Protein AF-T1H8U4-F1 (afdb_monomer)

Radius of gyration: 17.69 Å; Cα contacts (8 Å, |Δi|>4): 56; chains: 1; bounding box: 35×38×41 Å

Foldseek 3Di:
DDDDDDDPDPVCVVVVCVVDPPQRNVAAEAQDPVVQVVCCCPCCVPVVDPHHYHHDHDDPDDVCVVDPDPDDPVRVVPPPPPPPPPD

Nearest PDB structures (foldseek):
  5mg8-assembly2_C  TM=6.399E-01  e=1.753E+00  Schizosaccharomyces pombe
  3om1-assembly1_A  TM=3.418E-01  e=6.569E+00  Rattus norvegicus
  3net-assembly1_B  TM=3.563E-01  e=7.550E+00  Nostoc sp. PCC 7120 = FACHB-418

Structure (mmCIF, N/CA/C/O backbone):
data_AF-T1H8U4-F1
#
_entry.id   AF-T1H8U4-F1
#
loop_
_atom_site.group_PDB
_atom_site.id
_atom_site.type_symbol
_atom_site.label_atom_id
_atom_site.label_alt_id
_atom_site.label_comp_id
_atom_site.label_asym_id
_atom_site.label_entity_id
_atom_site.label_seq_id
_atom_site.pdbx_PDB_ins_code
_atom_site.Cartn_x
_atom_site.Cartn_y
_atom_site.Cartn_z
_atom_site.occupancy
_atom_site.B_iso_or_equiv
_atom_site.auth_seq_id
_atom_site.auth_comp_id
_atom_site.auth_asym_id
_atom_site.auth_atom_id
_atom_site.pdbx_PDB_model_num
ATOM 1 N N . MET A 1 1 ? 2.674 12.672 -1.090 1.00 56.62 1 MET A N 1
ATOM 2 C CA . MET A 1 1 ? 3.428 12.069 -2.207 1.00 56.62 1 MET A CA 1
ATOM 3 C C . MET A 1 1 ? 2.554 10.977 -2.790 1.00 56.62 1 MET A C 1
ATOM 5 O O . MET A 1 1 ? 2.117 10.131 -2.022 1.00 56.62 1 MET A O 1
ATOM 9 N N . PHE A 1 2 ? 2.224 11.038 -4.079 1.00 64.94 2 PHE A N 1
ATOM 10 C CA . PHE A 1 2 ? 1.568 9.918 -4.755 1.00 64.94 2 PHE A CA 1
ATOM 11 C C . PHE A 1 2 ? 2.664 9.001 -5.279 1.00 64.94 2 PHE A C 1
ATOM 13 O O . PHE A 1 2 ? 3.586 9.468 -5.944 1.00 64.94 2 PHE A O 1
ATOM 20 N N . ILE A 1 3 ? 2.603 7.728 -4.901 1.00 76.06 3 ILE A N 1
ATOM 21 C CA . ILE A 1 3 ? 3.495 6.704 -5.429 1.00 76.06 3 ILE A CA 1
ATOM 22 C C . ILE A 1 3 ? 2.708 5.988 -6.514 1.00 76.06 3 ILE A C 1
ATOM 24 O O . ILE A 1 3 ? 1.624 5.466 -6.262 1.00 76.06 3 ILE A O 1
ATOM 28 N N . GLU A 1 4 ? 3.247 6.004 -7.723 1.00 82.56 4 GLU A N 1
ATOM 29 C CA . GLU A 1 4 ? 2.621 5.382 -8.878 1.00 82.56 4 GLU A CA 1
ATOM 30 C C . GLU A 1 4 ? 3.353 4.086 -9.209 1.00 82.56 4 GLU A C 1
ATOM 32 O O . GLU A 1 4 ? 4.580 4.054 -9.334 1.00 82.56 4 GLU A O 1
ATOM 37 N N . LEU A 1 5 ? 2.595 3.004 -9.370 1.00 86.06 5 LEU A N 1
ATOM 38 C CA . LEU A 1 5 ? 3.134 1.752 -9.877 1.00 86.06 5 LEU A CA 1
ATOM 39 C C . LEU A 1 5 ? 3.128 1.799 -11.408 1.00 86.06 5 LEU A C 1
ATOM 41 O O . LEU A 1 5 ? 2.095 1.612 -12.045 1.00 86.06 5 LEU A O 1
ATOM 45 N N . ASN A 1 6 ? 4.290 2.071 -12.003 1.00 89.38 6 ASN A N 1
ATOM 46 C CA . ASN A 1 6 ? 4.422 2.172 -13.454 1.00 89.38 6 ASN A CA 1
ATOM 47 C C . ASN A 1 6 ? 4.752 0.807 -14.084 1.00 89.38 6 ASN A C 1
ATOM 49 O O . ASN A 1 6 ? 5.797 0.210 -13.807 1.00 89.38 6 ASN A O 1
ATOM 53 N N . VAL A 1 7 ? 3.873 0.320 -14.964 1.00 92.19 7 VAL A N 1
ATOM 54 C CA . VAL A 1 7 ? 4.063 -0.932 -15.706 1.00 92.19 7 VAL A CA 1
ATOM 55 C C . VAL A 1 7 ? 4.626 -0.626 -17.094 1.00 92.19 7 VAL A C 1
ATOM 57 O O . VAL A 1 7 ? 3.942 -0.058 -17.939 1.00 92.19 7 VAL A O 1
ATOM 60 N N . LYS A 1 8 ? 5.866 -1.066 -17.359 1.00 91.88 8 LYS A N 1
ATOM 61 C CA . LYS A 1 8 ? 6.583 -0.782 -18.620 1.00 91.88 8 LYS A CA 1
ATOM 62 C C . LYS A 1 8 ? 5.834 -1.229 -19.882 1.00 91.88 8 LYS A C 1
ATOM 64 O O . LYS A 1 8 ? 5.830 -0.502 -20.868 1.00 91.88 8 LYS A O 1
ATOM 69 N N . ASN A 1 9 ? 5.236 -2.425 -19.869 1.00 94.06 9 ASN A N 1
ATOM 70 C CA . ASN A 1 9 ? 4.404 -2.916 -20.970 1.00 94.06 9 ASN A CA 1
ATOM 71 C C . ASN A 1 9 ? 2.926 -2.868 -20.563 1.00 94.06 9 ASN A C 1
ATOM 73 O O . ASN A 1 9 ? 2.504 -3.581 -19.650 1.00 94.06 9 ASN A O 1
ATOM 77 N N . ARG A 1 10 ? 2.134 -2.076 -21.290 1.00 92.56 10 ARG A N 1
ATOM 78 C CA . ARG A 1 10 ? 0.693 -1.913 -21.064 1.00 92.56 10 ARG A CA 1
ATOM 79 C C . ARG A 1 10 ? -0.083 -3.229 -21.151 1.00 92.56 10 ARG A C 1
ATOM 81 O O . ARG A 1 10 ? -1.085 -3.382 -20.459 1.00 92.56 10 ARG A O 1
ATOM 88 N N . GLU A 1 11 ? 0.377 -4.190 -21.948 1.00 94.81 11 GLU A N 1
ATOM 89 C CA . GLU A 1 11 ? -0.273 -5.501 -22.076 1.00 94.81 11 GLU A CA 1
ATOM 90 C C . GLU A 1 11 ? -0.281 -6.279 -20.753 1.00 94.81 11 GLU A C 1
ATOM 92 O O . GLU A 1 11 ? -1.229 -7.008 -20.462 1.00 94.81 11 GLU A O 1
ATOM 97 N N . HIS A 1 12 ? 0.731 -6.071 -19.907 1.00 95.00 12 HIS A N 1
ATOM 98 C CA . HIS A 1 12 ? 0.849 -6.734 -18.609 1.00 95.00 12 HIS A CA 1
ATOM 99 C C . HIS A 1 12 ? 0.087 -6.009 -17.492 1.00 95.00 12 HIS A C 1
ATOM 101 O O . HIS A 1 12 ? -0.109 -6.585 -16.421 1.00 95.00 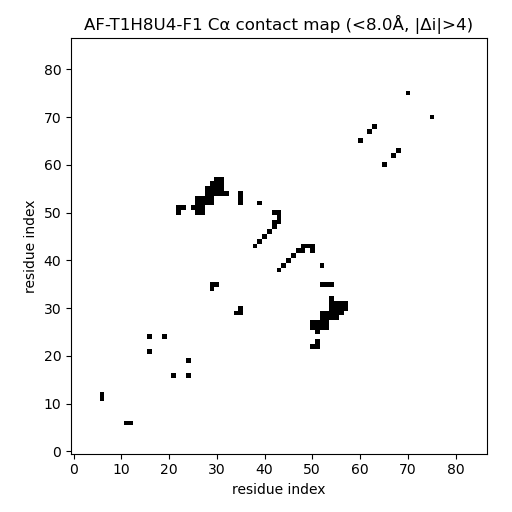12 HIS A O 1
ATOM 107 N N . ALA A 1 13 ? -0.371 -4.772 -17.718 1.00 93.50 13 ALA A N 1
ATOM 108 C CA . ALA A 1 13 ? -1.018 -3.962 -16.685 1.00 93.50 13 ALA A CA 1
ATOM 109 C C . ALA A 1 13 ? -2.261 -4.657 -16.109 1.00 93.50 13 ALA A C 1
ATOM 111 O O . ALA A 1 13 ? -2.393 -4.771 -14.894 1.00 93.50 13 ALA A O 1
ATOM 112 N N . LYS A 1 14 ? -3.094 -5.253 -16.974 1.00 93.00 14 LYS A N 1
ATOM 113 C CA . LYS A 1 14 ? 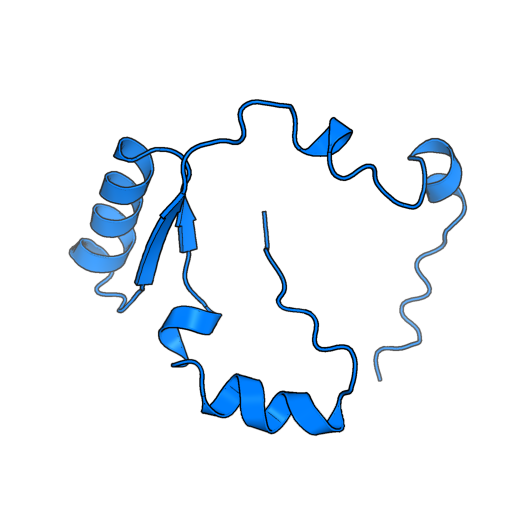-4.295 -6.001 -16.560 1.00 93.00 14 LYS A CA 1
ATOM 114 C C . LYS A 1 14 ? -3.982 -7.163 -15.619 1.00 93.00 14 LYS A C 1
ATOM 116 O O . LYS A 1 14 ? -4.786 -7.483 -14.750 1.00 93.00 14 LYS A O 1
ATOM 121 N N . TYR A 1 15 ? -2.843 -7.828 -15.814 1.00 94.88 15 TYR A N 1
ATOM 122 C CA . TYR A 1 15 ? -2.423 -8.913 -14.932 1.00 94.88 15 TYR A CA 1
ATOM 123 C C . TYR A 1 15 ? -2.026 -8.364 -13.562 1.00 94.88 15 TYR A C 1
ATOM 125 O O . TYR A 1 15 ? -2.502 -8.862 -12.547 1.00 94.88 15 TYR A O 1
ATOM 133 N N . VAL A 1 16 ? -1.216 -7.303 -13.533 1.00 93.38 16 VAL A N 1
ATOM 134 C CA . VAL A 1 16 ? -0.767 -6.668 -12.286 1.00 93.38 16 VAL A CA 1
ATOM 135 C C . VAL A 1 16 ? -1.953 -6.129 -11.478 1.00 93.38 16 VAL A C 1
ATOM 137 O O . VAL A 1 16 ? -2.073 -6.443 -10.297 1.00 93.38 16 VAL A O 1
ATOM 140 N N . GLU A 1 17 ? -2.873 -5.408 -12.122 1.00 91.62 17 GLU A N 1
ATOM 141 C CA . GLU A 1 17 ? -4.104 -4.891 -11.501 1.00 91.62 17 GLU A CA 1
ATOM 142 C C . GLU A 1 17 ? -5.011 -6.000 -10.961 1.00 91.62 17 GLU A C 1
ATOM 144 O O . GLU A 1 17 ? -5.714 -5.806 -9.974 1.00 91.62 17 GLU A O 1
ATOM 149 N N . LYS A 1 18 ? -5.007 -7.173 -11.603 1.00 93.88 18 LYS A N 1
ATOM 150 C CA . LYS A 1 18 ? -5.794 -8.327 -11.159 1.00 93.88 18 LYS A CA 1
ATOM 151 C C . LYS A 1 18 ? -5.151 -9.052 -9.977 1.00 93.88 18 LYS A C 1
ATOM 153 O O . LYS A 1 18 ? -5.869 -9.597 -9.142 1.00 93.88 18 LYS A O 1
ATOM 158 N N . VAL A 1 19 ? -3.822 -9.126 -9.941 1.00 95.75 19 VAL A N 1
ATOM 159 C CA . VAL A 1 19 ? -3.078 -9.852 -8.901 1.00 95.75 19 VAL A CA 1
ATOM 160 C C . VAL A 1 19 ? -3.046 -9.074 -7.590 1.00 95.75 19 VAL A C 1
ATOM 162 O O . VAL A 1 19 ? -3.130 -9.683 -6.525 1.00 95.75 19 VAL A O 1
ATOM 165 N N . ILE A 1 20 ? -2.937 -7.746 -7.650 1.00 92.88 20 ILE A N 1
ATOM 166 C CA . ILE A 1 20 ? -2.903 -6.902 -6.455 1.00 92.88 20 ILE A CA 1
ATOM 167 C C . ILE A 1 20 ? -4.343 -6.560 -6.047 1.00 92.88 20 ILE A C 1
ATOM 169 O O . ILE A 1 20 ? -5.105 -6.045 -6.866 1.00 92.88 20 ILE A O 1
ATOM 173 N N . PRO A 1 21 ? -4.750 -6.797 -4.788 1.00 92.62 21 PRO A N 1
ATOM 174 C CA . PRO A 1 21 ? -6.062 -6.381 -4.316 1.00 92.62 21 PRO A CA 1
ATOM 175 C C . PRO A 1 21 ? -6.272 -4.877 -4.500 1.00 92.62 21 PRO A C 1
ATOM 177 O O . PRO A 1 21 ? -5.408 -4.072 -4.159 1.00 92.62 21 PRO A O 1
ATOM 180 N N . TYR A 1 22 ? -7.463 -4.477 -4.951 1.00 91.44 22 TYR A N 1
ATOM 181 C CA . TYR A 1 22 ? -7.781 -3.067 -5.208 1.00 91.44 22 TYR A CA 1
ATOM 182 C C . TYR A 1 22 ? -7.439 -2.139 -4.030 1.00 91.44 22 TYR A C 1
ATOM 184 O O . TYR A 1 22 ? -6.930 -1.043 -4.231 1.00 91.44 22 TYR A O 1
ATOM 192 N N . ARG A 1 23 ? -7.675 -2.585 -2.788 1.00 91.56 23 ARG A N 1
ATOM 193 C CA . ARG A 1 23 ? -7.388 -1.804 -1.572 1.00 91.56 23 ARG A CA 1
ATOM 194 C C . ARG A 1 23 ? -5.899 -1.568 -1.325 1.00 91.56 23 ARG A C 1
ATOM 196 O O . ARG A 1 23 ? -5.577 -0.560 -0.706 1.00 91.56 23 ARG A O 1
ATOM 203 N N . ASP A 1 24 ? -5.036 -2.450 -1.816 1.00 91.31 24 ASP A N 1
ATOM 204 C CA . ASP A 1 24 ? -3.583 -2.298 -1.722 1.00 91.31 24 ASP A CA 1
ATOM 205 C C . ASP A 1 24 ? -3.046 -1.381 -2.824 1.00 91.31 24 ASP A C 1
ATOM 207 O O . ASP A 1 24 ? -2.127 -0.609 -2.576 1.00 91.31 24 ASP A O 1
ATOM 211 N N . ILE A 1 25 ? -3.675 -1.383 -4.008 1.00 90.50 25 ILE A N 1
ATOM 212 C CA . ILE A 1 25 ? -3.352 -0.439 -5.093 1.00 90.50 25 ILE A CA 1
ATOM 213 C C . ILE A 1 25 ? -3.583 1.012 -4.643 1.00 90.50 25 ILE A C 1
ATOM 215 O O . ILE A 1 25 ? -2.812 1.899 -4.997 1.00 90.50 25 ILE A O 1
ATOM 219 N N . ILE A 1 26 ? -4.630 1.253 -3.847 1.00 90.06 26 ILE A N 1
ATOM 220 C CA . ILE A 1 26 ? -4.990 2.588 -3.338 1.00 90.06 26 ILE A CA 1
ATOM 221 C C . ILE A 1 26 ? -4.571 2.822 -1.877 1.00 90.06 26 ILE A C 1
ATOM 223 O O . ILE A 1 26 ? -5.139 3.688 -1.206 1.00 90.06 26 ILE A O 1
ATOM 227 N N . ALA A 1 27 ? -3.646 2.022 -1.345 1.00 92.75 27 ALA A N 1
ATOM 228 C CA . ALA A 1 27 ? -3.253 2.124 0.054 1.00 92.75 27 ALA A CA 1
ATOM 229 C C . ALA A 1 27 ? -2.456 3.404 0.343 1.00 92.75 27 ALA A C 1
ATOM 231 O O . ALA A 1 27 ? -1.697 3.904 -0.488 1.00 92.75 27 ALA A O 1
ATOM 232 N N . PHE A 1 28 ? -2.597 3.915 1.565 1.00 92.94 28 PHE A N 1
ATOM 233 C CA . PHE A 1 28 ? -1.776 5.021 2.048 1.00 92.94 28 PHE A CA 1
ATOM 234 C C . PHE A 1 28 ? -0.462 4.489 2.613 1.00 92.94 28 PHE A C 1
ATOM 236 O O . PHE A 1 28 ? -0.444 3.461 3.286 1.00 92.94 28 PHE A O 1
ATOM 243 N N . ILE A 1 29 ? 0.631 5.211 2.384 1.00 90.69 29 ILE A N 1
ATOM 244 C CA . ILE A 1 29 ? 1.931 4.915 2.986 1.00 90.69 29 ILE A CA 1
ATOM 245 C C . ILE A 1 29 ? 2.295 6.074 3.909 1.00 90.69 29 ILE A C 1
ATOM 247 O O . ILE A 1 29 ? 2.238 7.239 3.511 1.00 90.69 29 ILE A O 1
ATOM 251 N N . CYS A 1 30 ? 2.645 5.748 5.147 1.00 91.44 30 CYS A N 1
ATOM 252 C CA . CYS A 1 30 ? 3.064 6.697 6.167 1.00 91.44 30 CYS A CA 1
ATOM 253 C C . CYS A 1 30 ? 4.474 6.355 6.651 1.00 91.44 30 CYS A C 1
ATOM 255 O O . CYS A 1 30 ? 4.805 5.185 6.803 1.00 91.44 30 CYS A O 1
ATOM 257 N N . GLU A 1 31 ? 5.284 7.374 6.935 1.00 89.88 31 GLU A N 1
ATOM 258 C CA . GLU A 1 31 ? 6.638 7.179 7.481 1.00 89.88 31 GLU A CA 1
ATOM 259 C C . GLU A 1 31 ? 6.665 7.143 9.010 1.00 89.88 31 GLU A C 1
ATOM 261 O O . GLU A 1 31 ? 7.520 6.519 9.637 1.00 89.88 31 GLU A O 1
ATOM 266 N N . SER A 1 32 ? 5.693 7.820 9.616 1.00 90.00 32 SER A N 1
ATOM 267 C CA . SER A 1 32 ? 5.539 7.962 11.054 1.00 90.00 32 SER A CA 1
ATOM 268 C C . SER A 1 32 ? 4.453 7.006 11.570 1.00 90.00 32 SER A C 1
ATOM 270 O O . SER A 1 32 ? 3.295 7.071 11.123 1.00 90.00 32 SER A O 1
ATOM 272 N N . PRO A 1 33 ? 4.763 6.134 12.549 1.00 90.88 33 PRO A N 1
ATOM 273 C CA . PRO A 1 33 ? 3.757 5.309 13.219 1.00 90.88 33 PRO A CA 1
ATOM 274 C C . PRO A 1 33 ? 2.649 6.139 13.887 1.00 90.88 33 PRO A C 1
ATOM 276 O O . PRO A 1 33 ? 1.481 5.735 13.920 1.00 90.88 33 PRO A O 1
ATOM 279 N N . GLN A 1 34 ? 2.999 7.317 14.408 1.00 93.31 34 GLN A N 1
ATOM 280 C CA . GLN A 1 34 ? 2.050 8.216 15.060 1.00 93.31 34 GLN A CA 1
ATOM 281 C C . GLN A 1 34 ? 1.040 8.762 14.048 1.00 93.31 34 GLN A C 1
ATOM 283 O O . GLN A 1 34 ? -0.159 8.808 14.335 1.00 93.31 34 GLN A O 1
ATOM 288 N N . ASP A 1 35 ? 1.496 9.116 12.847 1.00 92.12 35 ASP A N 1
ATOM 289 C CA . ASP A 1 35 ? 0.614 9.632 11.798 1.00 92.12 35 ASP A CA 1
ATOM 290 C C . ASP A 1 35 ? -0.252 8.529 11.193 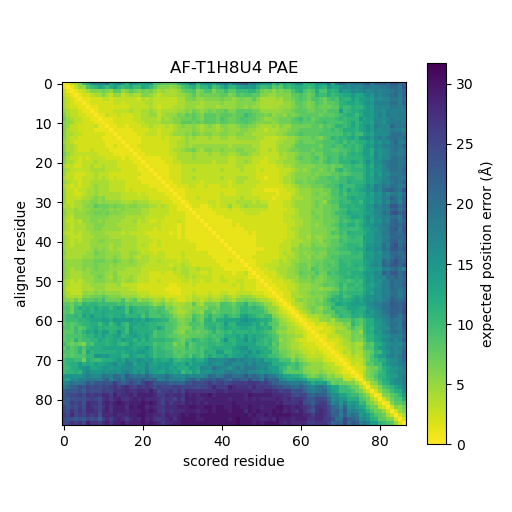1.00 92.12 35 ASP A C 1
ATOM 292 O O . ASP A 1 35 ? -1.443 8.745 10.974 1.00 92.12 35 ASP A O 1
ATOM 296 N N . THR A 1 36 ? 0.293 7.316 11.055 1.00 94.00 36 THR A N 1
ATOM 297 C CA . THR A 1 36 ? -0.471 6.114 10.674 1.00 94.00 36 THR A CA 1
ATOM 298 C C . THR A 1 36 ? -1.672 5.915 11.603 1.00 94.00 36 THR A C 1
ATOM 300 O O . THR A 1 36 ? -2.804 5.714 11.159 1.00 94.00 36 THR A O 1
ATOM 303 N N . THR A 1 37 ? -1.439 6.028 12.914 1.00 95.50 37 THR A N 1
ATOM 304 C CA . THR A 1 37 ? -2.479 5.853 13.935 1.00 95.50 37 THR A CA 1
ATOM 305 C C . THR A 1 37 ? -3.540 6.947 13.847 1.00 95.50 37 THR A C 1
ATOM 307 O O . THR A 1 37 ? -4.739 6.654 13.879 1.00 95.50 37 THR A O 1
ATOM 310 N N . LYS A 1 38 ? -3.127 8.211 13.692 1.00 96.31 38 LYS A N 1
ATOM 311 C CA . LYS A 1 38 ? -4.058 9.340 13.531 1.00 96.31 38 LYS A CA 1
ATOM 312 C C . LYS A 1 38 ? -4.904 9.194 12.268 1.00 96.31 38 LYS A C 1
ATOM 314 O O . LYS A 1 38 ? -6.116 9.385 12.331 1.00 96.31 38 LYS A O 1
ATOM 319 N N . LEU A 1 39 ? -4.283 8.816 11.151 1.00 95.38 39 LEU A N 1
ATOM 320 C CA . LEU A 1 39 ? -4.959 8.611 9.873 1.00 95.38 39 LEU A CA 1
ATOM 321 C C . LEU A 1 39 ? -6.034 7.526 9.990 1.00 95.38 39 LEU A C 1
ATOM 323 O O . LEU A 1 39 ? -7.178 7.755 9.602 1.00 95.38 39 LEU A O 1
ATOM 327 N N . LEU A 1 40 ? -5.696 6.375 10.581 1.00 96.00 40 LEU A N 1
ATOM 328 C CA . LEU A 1 40 ? -6.655 5.296 10.828 1.00 96.00 40 LEU A CA 1
ATOM 329 C C . LEU A 1 40 ? -7.781 5.745 11.764 1.00 96.00 40 LEU A C 1
ATOM 331 O O . LEU A 1 40 ? -8.949 5.495 11.478 1.00 96.00 40 LEU A O 1
ATOM 335 N N . THR A 1 41 ? -7.459 6.473 12.832 1.00 97.31 41 THR A N 1
ATOM 336 C CA . THR A 1 41 ? -8.474 6.991 13.763 1.00 97.31 41 THR A CA 1
ATOM 337 C C . THR A 1 41 ? -9.490 7.882 13.043 1.00 97.31 41 THR A C 1
ATOM 339 O O . THR A 1 41 ? -10.691 7.780 13.275 1.00 97.31 41 THR A O 1
ATOM 342 N N . VAL A 1 42 ? -9.035 8.759 12.146 1.00 97.38 42 VAL A N 1
ATOM 343 C CA . VAL A 1 42 ? -9.937 9.645 11.401 1.00 97.38 42 VAL A CA 1
ATOM 344 C C . VAL A 1 42 ? -10.685 8.867 10.320 1.00 97.38 42 VAL A C 1
ATOM 346 O O . VAL A 1 42 ? -11.908 8.793 10.349 1.00 97.38 42 VAL A O 1
ATOM 349 N N . LEU A 1 43 ? -9.974 8.238 9.388 1.00 96.00 43 LEU A N 1
ATOM 350 C CA . LEU A 1 43 ? -10.590 7.682 8.184 1.00 96.00 43 LEU A CA 1
ATOM 351 C C . LEU A 1 43 ? -11.313 6.356 8.440 1.00 96.00 43 LEU A C 1
ATOM 353 O O . LEU A 1 43 ? -12.414 6.144 7.936 1.00 96.00 43 LEU A O 1
ATOM 357 N N . ARG A 1 44 ? -10.725 5.455 9.231 1.00 94.69 44 ARG A N 1
ATOM 358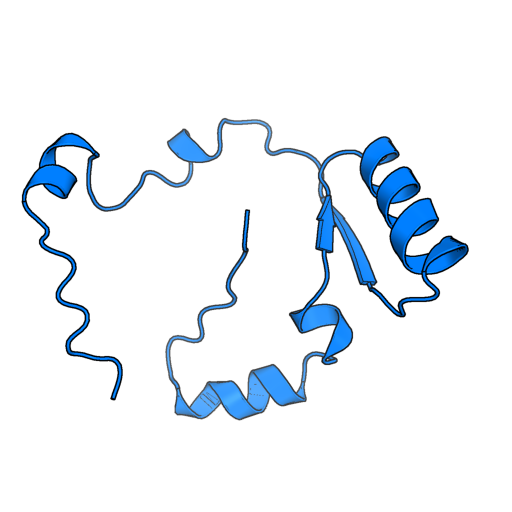 C CA . ARG A 1 44 ? -11.331 4.150 9.526 1.00 94.69 44 ARG A CA 1
ATOM 359 C C . ARG A 1 44 ? -12.327 4.254 10.673 1.00 94.69 44 ARG A C 1
ATOM 361 O O . ARG A 1 44 ? -13.437 3.739 10.557 1.00 94.69 44 ARG A O 1
ATOM 368 N N . ASP A 1 45 ? -11.956 4.903 11.775 1.00 96.19 45 ASP A N 1
ATOM 369 C CA . ASP A 1 45 ? -12.766 4.825 12.995 1.00 96.19 45 ASP A CA 1
ATOM 370 C C . ASP A 1 45 ? -13.888 5.871 13.027 1.00 96.19 45 ASP A C 1
ATOM 372 O O . ASP A 1 45 ? -15.003 5.524 13.430 1.00 96.19 45 ASP A O 1
ATOM 376 N N . ARG A 1 46 ? -13.647 7.108 12.562 1.00 97.31 46 ARG A N 1
ATOM 377 C CA . ARG A 1 46 ? -14.687 8.155 12.480 1.00 97.31 46 ARG A CA 1
ATOM 378 C C . ARG A 1 46 ? -15.479 8.075 11.177 1.00 97.31 46 ARG A C 1
ATOM 380 O O . ARG A 1 46 ? -16.687 7.880 11.231 1.00 97.31 46 ARG A O 1
ATOM 387 N N . GLU A 1 47 ? -14.799 8.116 10.032 1.00 96.94 47 GLU A N 1
ATOM 388 C CA . GLU A 1 47 ? -15.446 8.149 8.707 1.00 96.94 47 GLU A CA 1
ATOM 389 C C . GLU A 1 47 ? -15.857 6.763 8.174 1.00 96.94 47 GLU A C 1
ATOM 391 O O . GLU A 1 47 ? -16.464 6.650 7.110 1.00 96.94 47 GLU A O 1
ATOM 396 N N . LYS A 1 48 ? -15.532 5.679 8.897 1.00 95.88 48 LYS A N 1
ATOM 397 C CA . LYS A 1 48 ? -15.879 4.287 8.537 1.00 95.88 48 LYS A CA 1
ATOM 398 C C . LYS A 1 48 ? -15.385 3.853 7.152 1.00 95.88 48 LYS A C 1
ATOM 400 O O . LYS A 1 48 ? -15.917 2.911 6.557 1.00 95.88 48 LYS A O 1
ATOM 405 N N . MET A 1 49 ? -14.334 4.489 6.641 1.00 94.19 49 MET A N 1
ATOM 406 C CA . MET A 1 49 ? -13.734 4.129 5.365 1.00 94.19 49 MET A CA 1
ATOM 407 C C . MET A 1 49 ? -12.906 2.851 5.509 1.00 94.19 49 MET A C 1
ATOM 409 O O . MET A 1 49 ? -12.080 2.700 6.410 1.00 94.19 49 MET A O 1
ATOM 413 N N . LYS A 1 50 ? -13.089 1.921 4.571 1.00 92.88 50 LYS A N 1
ATOM 414 C CA . LYS A 1 50 ? -12.266 0.710 4.475 1.00 92.88 50 LYS A CA 1
ATOM 415 C C . LYS A 1 50 ? -10.975 1.038 3.732 1.00 92.88 50 LYS A C 1
ATOM 417 O O . LYS A 1 50 ? -10.931 0.917 2.513 1.00 92.88 50 LYS A O 1
ATOM 422 N N . ILE A 1 51 ? -9.955 1.495 4.444 1.00 93.19 51 ILE A N 1
ATOM 423 C CA . ILE A 1 51 ? -8.654 1.843 3.860 1.00 93.19 51 ILE A CA 1
ATOM 424 C C . ILE A 1 51 ? -7.558 0.904 4.354 1.00 93.19 51 ILE A C 1
ATOM 426 O O . ILE A 1 51 ? -7.619 0.426 5.487 1.00 93.19 51 ILE A O 1
ATOM 430 N N . ASN A 1 52 ? -6.547 0.701 3.513 1.00 94.50 52 ASN A N 1
ATOM 431 C CA . ASN A 1 52 ? -5.299 0.062 3.906 1.00 94.50 52 ASN A CA 1
ATOM 432 C C . ASN A 1 52 ? -4.245 1.152 4.101 1.00 94.50 52 ASN A C 1
ATOM 434 O O . ASN A 1 52 ? -4.193 2.125 3.344 1.00 94.50 52 ASN A O 1
ATOM 438 N N . VAL A 1 53 ? -3.438 1.001 5.149 1.00 93.88 53 VAL A N 1
ATOM 439 C CA . VAL A 1 53 ? -2.347 1.921 5.468 1.00 93.88 53 VAL A CA 1
ATOM 440 C C . VAL A 1 53 ? -1.116 1.090 5.795 1.00 93.88 53 VAL A C 1
ATOM 442 O O . VAL A 1 53 ? -1.185 0.204 6.646 1.00 93.88 53 VAL A O 1
ATOM 445 N N . LEU A 1 54 ? -0.008 1.371 5.118 1.00 90.62 54 LEU A N 1
ATOM 446 C CA . LEU A 1 54 ? 1.291 0.768 5.383 1.00 90.62 54 LEU A CA 1
ATOM 447 C C . LEU A 1 54 ? 2.201 1.783 6.065 1.00 90.62 54 LEU A C 1
ATOM 449 O O . LEU A 1 54 ? 2.145 2.980 5.781 1.00 90.62 54 LEU A O 1
ATOM 453 N N . ASN A 1 55 ? 3.061 1.283 6.944 1.00 90.56 55 ASN A N 1
ATOM 454 C CA . ASN A 1 55 ? 4.123 2.072 7.542 1.00 90.56 55 ASN A CA 1
ATOM 455 C C . ASN A 1 55 ? 5.457 1.676 6.903 1.00 90.56 55 ASN A C 1
ATOM 457 O O . ASN A 1 55 ? 5.815 0.499 6.913 1.00 90.56 55 ASN A O 1
ATOM 461 N N . SER A 1 56 ? 6.166 2.649 6.341 1.00 85.62 56 SER A N 1
ATOM 462 C CA . SER A 1 56 ? 7.501 2.476 5.779 1.00 85.62 56 SER A CA 1
ATOM 463 C C . SER A 1 56 ? 8.410 3.517 6.396 1.00 85.62 56 SER A C 1
ATOM 465 O O . SER A 1 56 ? 8.201 4.696 6.152 1.00 85.62 56 SER A O 1
ATOM 467 N N . ALA A 1 57 ? 9.425 3.097 7.150 1.00 81.44 57 ALA A N 1
ATOM 468 C CA . ALA A 1 57 ? 10.364 4.027 7.766 1.00 81.44 57 ALA A CA 1
ATOM 469 C C . ALA A 1 57 ? 10.932 5.022 6.738 1.00 81.44 57 ALA A C 1
ATOM 471 O O . ALA A 1 57 ? 11.153 4.669 5.574 1.00 81.44 57 ALA A O 1
ATOM 472 N N . ALA A 1 58 ? 11.154 6.260 7.185 1.00 79.75 58 ALA A N 1
ATOM 473 C CA . ALA A 1 58 ? 11.767 7.291 6.359 1.00 79.75 58 ALA A CA 1
ATOM 474 C C . ALA A 1 58 ? 13.127 6.811 5.831 1.00 79.75 58 ALA A C 1
ATOM 476 O O . ALA A 1 58 ? 13.878 6.129 6.535 1.00 79.75 58 ALA A O 1
ATOM 477 N N . ALA A 1 59 ? 13.440 7.171 4.587 1.00 78.38 59 ALA A N 1
ATOM 478 C CA . ALA A 1 59 ? 14.743 6.874 4.012 1.00 78.38 59 ALA A CA 1
ATOM 479 C C . ALA A 1 59 ? 15.852 7.566 4.823 1.00 78.38 59 ALA A C 1
ATOM 481 O O . ALA A 1 59 ? 15.709 8.717 5.229 1.00 78.38 59 ALA A O 1
ATOM 482 N N . GLU A 1 60 ? 16.979 6.878 5.028 1.00 80.81 60 GLU A N 1
ATOM 483 C CA . GLU A 1 60 ? 18.131 7.433 5.761 1.00 80.81 60 GLU A CA 1
ATOM 484 C C . GLU A 1 60 ? 18.773 8.640 5.053 1.00 80.81 60 GLU A C 1
ATOM 486 O O . GLU A 1 60 ? 19.467 9.434 5.684 1.00 80.81 60 GLU A O 1
ATOM 491 N N . LY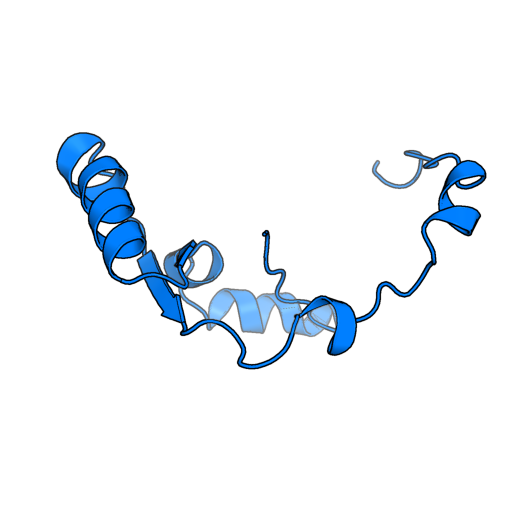S A 1 61 ? 18.551 8.779 3.741 1.00 80.50 61 LYS A N 1
ATOM 492 C CA . LYS A 1 61 ? 19.035 9.888 2.908 1.00 80.50 61 LYS A CA 1
ATOM 493 C C . LYS A 1 61 ? 17.859 10.623 2.277 1.00 80.50 61 LYS A C 1
ATOM 495 O O . LYS A 1 61 ? 16.806 10.024 2.054 1.00 80.50 61 LYS A O 1
ATOM 500 N N . ASP A 1 62 ? 18.056 11.900 1.946 1.00 80.62 62 ASP A N 1
ATOM 501 C CA . ASP A 1 62 ? 17.0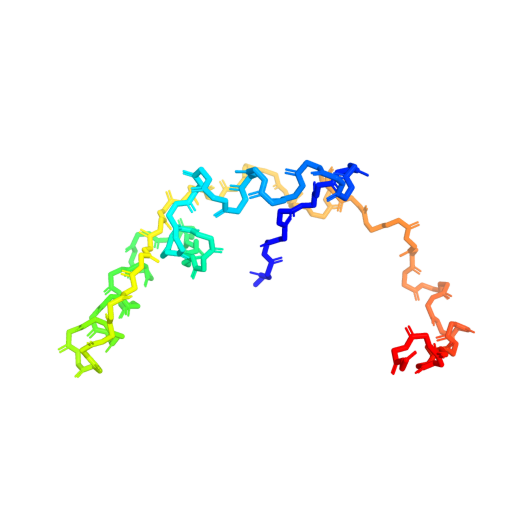30 12.705 1.281 1.00 80.62 62 ASP A CA 1
ATOM 502 C C . ASP A 1 62 ? 16.637 12.048 -0.055 1.00 80.62 62 ASP A C 1
ATOM 504 O O . ASP A 1 62 ? 17.473 11.756 -0.914 1.00 80.62 62 ASP A O 1
ATOM 508 N N . LEU A 1 63 ? 15.337 11.808 -0.240 1.00 77.44 63 LEU A N 1
ATOM 509 C CA . LEU A 1 63 ? 14.788 11.206 -1.454 1.00 77.44 63 LEU A CA 1
ATOM 510 C C . LEU A 1 63 ? 15.140 12.006 -2.711 1.00 77.44 63 LEU A C 1
ATOM 512 O O . LEU A 1 63 ? 15.239 11.420 -3.784 1.00 77.44 63 LEU A O 1
ATOM 516 N N . ARG A 1 64 ? 15.354 13.321 -2.597 1.00 76.06 64 ARG A N 1
ATOM 517 C CA . ARG A 1 64 ? 15.773 14.178 -3.718 1.00 76.06 64 ARG A CA 1
ATOM 518 C C . ARG A 1 64 ? 17.200 13.899 -4.175 1.00 76.06 64 ARG A C 1
ATOM 520 O O . ARG A 1 64 ? 17.516 14.154 -5.333 1.00 76.06 64 ARG A O 1
ATOM 527 N N . GLU A 1 65 ? 18.044 13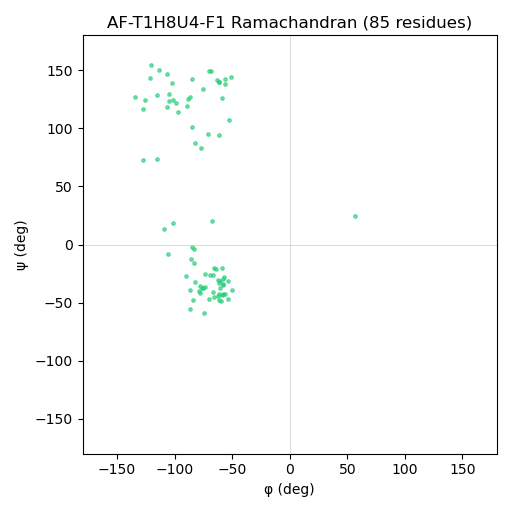.386 -3.283 1.00 81.81 65 GLU A N 1
ATOM 528 C CA . GLU A 1 65 ? 19.401 12.952 -3.618 1.00 81.81 65 GLU A CA 1
ATOM 529 C C . GLU A 1 65 ? 19.385 11.574 -4.282 1.00 81.81 65 GLU A C 1
ATOM 531 O O . GLU A 1 65 ? 20.115 11.341 -5.242 1.00 81.81 65 GLU A O 1
ATOM 536 N N . ILE A 1 66 ? 18.531 10.666 -3.794 1.00 81.88 66 ILE A N 1
ATOM 537 C CA . ILE A 1 66 ? 18.423 9.298 -4.322 1.00 81.88 66 ILE A CA 1
ATOM 538 C C . ILE A 1 66 ? 17.676 9.277 -5.668 1.00 81.88 66 ILE A C 1
ATOM 540 O O . ILE A 1 66 ? 18.034 8.520 -6.570 1.00 81.88 66 ILE A O 1
ATOM 544 N N . TYR A 1 67 ? 16.651 10.118 -5.813 1.00 79.44 67 TYR A N 1
ATOM 545 C CA . TYR A 1 67 ? 15.777 10.203 -6.982 1.00 79.44 67 TYR A CA 1
ATOM 546 C C . TYR A 1 67 ? 15.711 11.649 -7.492 1.00 79.44 67 TYR A C 1
ATOM 548 O O . TYR A 1 67 ? 14.695 12.333 -7.310 1.00 79.44 67 TYR A O 1
ATOM 556 N N . PRO A 1 68 ? 16.786 12.150 -8.125 1.00 79.88 68 PRO A N 1
ATOM 557 C CA . PRO A 1 68 ? 16.786 13.495 -8.669 1.00 79.88 68 PRO A CA 1
ATOM 558 C C . PRO A 1 68 ? 15.733 13.617 -9.782 1.00 79.88 68 PRO A C 1
ATOM 560 O O . PRO A 1 68 ? 15.554 12.689 -10.579 1.00 79.88 68 PRO A O 1
ATOM 563 N N . PRO A 1 69 ? 15.027 14.758 -9.871 1.00 79.75 69 PRO A N 1
ATOM 564 C CA . PRO 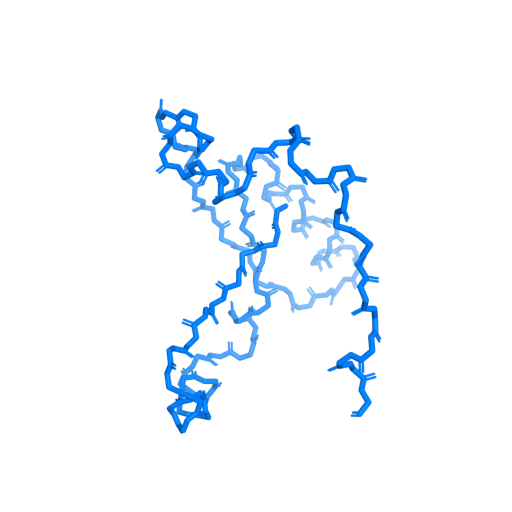A 1 69 ? 14.064 14.972 -10.937 1.00 79.75 69 PRO A CA 1
ATOM 565 C C . PRO A 1 69 ? 14.780 14.942 -12.298 1.00 79.75 69 PRO A C 1
ATOM 567 O O . PRO A 1 69 ? 15.859 15.524 -12.434 1.00 79.75 69 PRO A O 1
ATOM 570 N N . PRO A 1 70 ? 14.180 14.328 -13.333 1.00 81.75 70 PRO A N 1
ATOM 571 C CA . PRO A 1 70 ? 14.808 14.215 -14.650 1.00 81.75 70 PRO A CA 1
ATOM 572 C C . PRO A 1 70 ? 14.995 15.573 -15.337 1.00 81.75 70 PRO A C 1
ATOM 574 O O . PRO A 1 70 ? 15.806 15.700 -16.251 1.00 81.75 70 PRO A O 1
ATOM 577 N N . VAL A 1 71 ? 14.244 16.590 -14.907 1.00 83.00 71 VAL A N 1
ATOM 578 C CA . VAL A 1 71 ? 14.312 17.949 -15.440 1.00 83.00 71 VAL A CA 1
ATOM 579 C C . VAL A 1 71 ? 14.550 18.925 -14.284 1.00 83.00 71 VAL A C 1
ATOM 581 O O . VAL A 1 71 ? 13.761 18.939 -13.334 1.00 83.00 71 VAL A O 1
ATOM 584 N N . PRO A 1 72 ? 15.603 19.762 -14.335 1.00 79.31 72 PRO A N 1
ATOM 585 C CA . PRO A 1 72 ? 15.849 20.766 -13.309 1.00 79.31 72 PRO A CA 1
ATOM 586 C C . PRO A 1 72 ? 14.783 21.868 -13.354 1.00 79.31 72 PRO A C 1
ATOM 588 O O . PRO A 1 72 ? 14.294 22.238 -14.421 1.00 79.31 72 PRO A O 1
ATOM 591 N N . LEU A 1 73 ? 14.470 22.458 -12.196 1.00 76.00 73 LEU A N 1
ATOM 592 C CA . LEU A 1 73 ? 13.451 23.514 -12.059 1.00 76.00 73 LEU A CA 1
ATOM 593 C C . LEU A 1 73 ? 13.676 24.706 -13.008 1.00 76.00 73 LEU A C 1
ATOM 595 O O . LEU A 1 73 ? 12.714 25.318 -13.472 1.00 76.00 73 LEU A O 1
ATOM 599 N N . SER A 1 74 ? 14.933 25.019 -13.336 1.00 80.88 74 SER A N 1
ATOM 600 C CA . SER A 1 74 ? 15.297 26.069 -14.296 1.00 80.88 74 SER A CA 1
ATOM 601 C C . SER A 1 74 ? 14.755 25.813 -15.707 1.00 80.88 74 SER A C 1
ATOM 603 O O . SER A 1 74 ? 14.390 26.764 -16.396 1.00 80.88 74 SER A O 1
ATOM 605 N N . ALA A 1 75 ? 14.650 24.549 -16.122 1.00 79.19 75 ALA A N 1
ATOM 606 C CA . ALA A 1 75 ? 14.165 24.153 -17.441 1.00 79.19 75 ALA A CA 1
ATOM 607 C C . ALA A 1 75 ? 12.627 24.089 -17.530 1.00 79.19 75 ALA A C 1
ATOM 609 O O . ALA A 1 75 ? 12.071 24.109 -18.626 1.00 79.19 75 ALA A O 1
ATOM 610 N N . ILE A 1 76 ? 11.919 24.074 -16.394 1.00 77.25 76 ILE A N 1
ATOM 611 C CA . ILE A 1 76 ? 10.453 23.931 -16.352 1.00 77.25 76 ILE A CA 1
ATOM 612 C C . ILE A 1 76 ? 9.726 25.214 -16.798 1.00 77.25 76 ILE A C 1
ATOM 614 O O . ILE A 1 76 ? 8.627 25.133 -17.339 1.00 77.25 76 ILE A O 1
ATOM 618 N N . LYS A 1 77 ? 10.344 26.401 -16.679 1.00 65.38 77 LYS A N 1
ATOM 619 C CA . LYS A 1 77 ? 9.720 27.692 -17.061 1.00 65.38 77 LYS A CA 1
ATOM 620 C C . LYS A 1 77 ? 9.282 27.788 -18.532 1.00 65.38 77 LYS A C 1
ATOM 622 O O . LYS A 1 77 ? 8.435 28.619 -18.846 1.00 65.38 77 LYS A O 1
ATOM 627 N N . TYR A 1 78 ? 9.834 26.958 -19.418 1.00 58.09 78 TYR A N 1
ATOM 628 C CA . TYR A 1 78 ? 9.544 26.978 -20.858 1.00 58.09 78 TYR A CA 1
ATOM 629 C C . TYR A 1 78 ? 8.657 25.821 -21.325 1.00 58.09 78 TYR A C 1
ATOM 631 O O . TYR A 1 78 ? 8.179 25.831 -22.460 1.00 58.09 78 TYR A O 1
ATOM 639 N N . ALA A 1 79 ? 8.389 24.843 -20.456 1.00 54.03 79 ALA A N 1
ATOM 640 C CA . ALA A 1 79 ? 7.441 23.782 -20.739 1.00 54.03 79 ALA A CA 1
ATOM 641 C C . ALA A 1 79 ? 6.023 24.338 -20.558 1.00 54.03 79 ALA A C 1
ATOM 643 O O . ALA A 1 79 ? 5.405 24.187 -19.505 1.00 54.03 79 ALA A O 1
ATOM 644 N N . LYS A 1 80 ? 5.485 25.004 -21.591 1.00 50.06 80 LYS A N 1
ATOM 645 C CA . LYS A 1 80 ? 4.028 25.100 -21.744 1.00 50.06 80 LYS A CA 1
ATOM 646 C C . LYS A 1 80 ? 3.512 23.666 -21.690 1.00 50.06 80 LYS A C 1
ATOM 648 O O . LYS A 1 80 ? 3.757 22.895 -22.613 1.00 50.06 80 LYS A O 1
ATOM 653 N N . ILE A 1 81 ? 2.866 23.304 -20.586 1.00 56.47 81 ILE A N 1
ATOM 654 C CA . ILE A 1 81 ? 2.188 22.024 -20.421 1.00 56.47 81 ILE A CA 1
ATOM 655 C C . ILE A 1 81 ? 1.103 21.997 -21.502 1.00 56.47 81 ILE A C 1
ATOM 657 O O . ILE A 1 81 ? 0.038 22.589 -21.341 1.00 56.47 81 ILE A O 1
ATOM 661 N N . SER A 1 82 ? 1.415 21.406 -22.657 1.00 46.00 82 SER A N 1
ATOM 662 C CA . SER A 1 82 ? 0.445 21.202 -23.726 1.00 46.00 82 SER A CA 1
ATOM 663 C C . SER A 1 82 ? -0.510 20.123 -23.238 1.00 46.00 82 SER A C 1
ATOM 665 O O . SER A 1 82 ? -0.225 18.934 -23.338 1.00 46.00 82 SER A O 1
ATOM 667 N N . LEU A 1 83 ? -1.639 20.544 -22.669 1.00 47.59 83 LEU A N 1
ATOM 668 C CA . LEU A 1 83 ? -2.747 19.686 -22.229 1.00 47.59 83 LEU A CA 1
ATOM 669 C C . LEU A 1 83 ? -3.482 19.007 -23.408 1.00 47.59 83 LEU A C 1
ATOM 671 O O . LEU A 1 83 ? -4.614 18.569 -23.265 1.00 47.59 83 LEU A O 1
ATOM 675 N N . SER A 1 84 ? -2.855 18.900 -24.580 1.00 44.53 84 SER A N 1
ATOM 676 C CA . SER A 1 84 ? -3.472 18.423 -25.820 1.00 44.53 84 SER A CA 1
ATOM 677 C C . SER A 1 84 ? -3.489 16.900 -25.986 1.00 44.53 84 SER A C 1
ATOM 679 O O . SER A 1 84 ? -4.017 16.427 -26.982 1.00 44.53 84 SER A O 1
ATOM 681 N N . ASN A 1 85 ? -2.925 16.127 -25.050 1.00 41.16 85 ASN A N 1
ATOM 682 C CA . ASN A 1 85 ? -2.803 14.666 -25.190 1.00 41.16 85 ASN A CA 1
ATOM 683 C C . ASN A 1 85 ? -3.721 13.867 -24.247 1.00 41.16 85 ASN A C 1
ATOM 685 O O . ASN A 1 85 ? -3.545 12.661 -24.095 1.00 41.16 85 ASN A O 1
ATOM 689 N N . PHE A 1 86 ? -4.700 14.527 -23.624 1.00 46.81 86 PHE A N 1
ATOM 690 C CA . PHE A 1 86 ? -5.799 13.867 -22.921 1.00 46.81 86 PHE A CA 1
ATOM 691 C C . PHE A 1 86 ? -7.119 14.194 -23.626 1.00 46.81 86 PHE A C 1
ATOM 693 O O . PHE A 1 86 ? -7.909 15.012 -23.158 1.00 46.81 86 PHE A O 1
ATOM 700 N N . THR A 1 87 ? -7.340 13.589 -24.791 1.00 35.22 87 THR A N 1
ATOM 701 C CA . THR A 1 87 ? -8.677 13.317 -25.344 1.00 35.22 87 THR A CA 1
ATOM 702 C C . THR A 1 87 ? -8.595 12.104 -26.255 1.00 35.22 87 THR A C 1
ATOM 704 O O . THR A 1 87 ? -7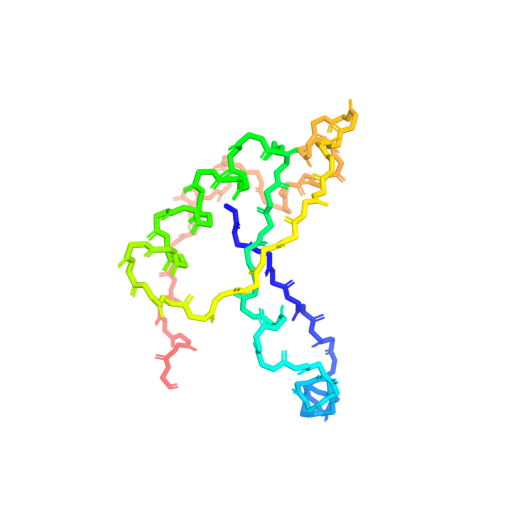.583 11.995 -26.983 1.00 35.22 87 THR A O 1
#

Secondary structure (DSSP, 8-state):
-------SSHHHHHHHHHHS-HHHHT-EEES-HHHHHHHHIIIIIIS-----EEE-PPPSS-HHHHS--SS-HHHHTT----GGG--

pLDDT: mean 83.46, std 15.15, range [35.22, 97.38]

Mean predicted aligned error: 9.5 Å

Sequence (87 aa):
MFIELNVKNREHAKYVEKVIPYRDIIAFICESPQDTTKLLTVLRDREKMKINVLNSAAAEKDLREIYPPPVPLSAIKYAKISLSNFT

Organism: Rhodnius prolixus (NCBI:txid13249)

Solvent-accessible surface area (backbone atoms only — not comparable to full-atom values): 5779 Å² total; per-residue (Å²): 135,88,86,79,89,81,61,93,53,72,85,54,40,66,55,54,63,67,72,45,56,70,58,66,77,69,39,46,78,29,54,46,72,70,56,47,51,52,49,42,48,47,42,38,67,69,67,62,42,93,74,44,75,47,79,49,74,69,70,97,58,63,60,63,75,79,56,59,69,98,66,57,76,84,63,50,83,73,59,74,80,73,77,80,82,80,124